Protein AF-A0A957ZGA9-F1 (afdb_monomer)

Mean predicted aligned error: 3.17 Å

Radius of gyration: 16.02 Å; Cα contacts (8 Å, |Δi|>4): 215; chains: 1; bounding box: 37×34×43 Å

Solvent-accessible surface area (backbone atoms only — not comparable to full-atom values): 8269 Å² total; per-residue (Å²): 110,70,55,60,52,52,43,53,53,28,50,52,48,34,71,78,36,81,72,46,23,67,38,28,38,54,33,13,54,41,28,45,48,62,72,79,52,73,62,20,57,60,25,37,51,51,13,46,74,55,39,58,79,89,49,36,34,60,47,23,43,54,45,12,41,44,26,32,66,69,67,40,37,70,64,8,50,53,23,42,53,52,17,40,72,69,42,78,88,55,66,88,48,22,56,35,47,16,53,26,26,46,75,72,66,39,33,69,62,11,38,52,26,37,50,51,28,51,52,53,33,68,74,45,64,93,63,43,34,68,73,68,48,33,69,60,53,53,54,41,39,58,36,27,75,71,74,40,83,74,80,44,75,67,59,43,55,75,72,72

Foldseek 3Di:
DVLVVLLVVLVVVCVVPVLPLVSLLSNLLSVLLVLPDPSSVVSLVSSLVSDDPLCNLVSLLSQLLSCLLVLVLVSSVVSPVVNCVSPVPCLVCLQSQLSSCLSVLNLVSNLVSLVSNLVVQVVDDPPSCVVQCVVVSVVQSVQSVVSHHPCDNVNSSVND

pLDDT: mean 94.86, std 5.53, range [61.84, 98.75]

Nearest PDB structures (foldseek):
  2ho1-assembly1_A  TM=6.619E-01  e=4.313E-02  Pseudomonas aeruginosa PAO1
  6i57-assembly1_A  TM=8.080E-01  e=1.055E-01  Homo sapiens
  2vq2-assembly1_A-2  TM=4.304E-01  e=7.587E-02  Neisseria meningitidis
  1fch-assembly1_A  TM=5.839E-01  e=4.984E-01  Homo sapiens
  5wyj-assembly1_R2  TM=4.886E-01  e=1.617E+00  Saccharomyces cerevisiae S288C

Secondary structure (DSSP, 8-state):
-HHHHHHHHHHHHHHH-TT-HHHHHHHHHHHHHHSS-THHHHHHHHHHHHS-HHHHHHHHHHHHHHHHHTT-HHHHHHHHHHHHHH-S--GGGHHHHHHHHHHHT-HHHHHHHHHHHHHHHHHSSTTHHHHTTHHHHHHHHHHHTTT-----HHHHHTT-

Sequence (160 aa):
SDIQHAVADLGRIIHMQPENYDAYYNRGLAYIRAGNNTLWQADLAQARALAPPQRVGDIDVALCWGYALAQESQEALRHCQQARAADADRSDIEDSLGLIYAQLGDFEQSVDHFNSYLNWLKTQPPGYYNQYHGPRIAEWVVALAQGDNPITAEALDELR

Structure (mmCIF, N/CA/C/O backbone):
data_AF-A0A957ZGA9-F1
#
_entry.id   AF-A0A957ZGA9-F1
#
loop_
_atom_site.group_PDB
_atom_site.id
_atom_site.type_symbol
_atom_site.label_atom_id
_atom_site.label_alt_id
_atom_site.label_comp_id
_atom_site.label_asym_id
_atom_site.label_entity_id
_atom_site.label_seq_id
_atom_site.pdbx_PDB_ins_code
_atom_site.Cartn_x
_atom_site.Cartn_y
_atom_site.Cartn_z
_atom_site.occupancy
_atom_site.B_iso_or_equiv
_atom_site.auth_seq_id
_atom_site.auth_comp_id
_atom_site.auth_asym_id
_atom_site.auth_atom_id
_atom_site.pdbx_PDB_model_num
ATOM 1 N N . SER A 1 1 ? -6.563 9.181 -19.266 1.00 66.56 1 SER A N 1
ATOM 2 C CA . SER A 1 1 ? -5.969 9.774 -18.051 1.00 66.56 1 SER A CA 1
ATOM 3 C C . SER A 1 1 ? -4.453 9.797 -18.192 1.00 66.56 1 SER A C 1
ATOM 5 O O . SER A 1 1 ? -3.933 9.195 -19.129 1.00 66.56 1 SER A O 1
ATOM 7 N N . ASP A 1 2 ? -3.754 10.484 -17.290 1.00 83.38 2 ASP A N 1
ATOM 8 C CA . ASP A 1 2 ? -2.287 10.454 -17.176 1.00 83.38 2 ASP A CA 1
ATOM 9 C C . ASP A 1 2 ? -1.756 9.011 -17.020 1.00 83.38 2 ASP A C 1
ATOM 11 O O . ASP A 1 2 ? -0.858 8.583 -17.735 1.00 83.38 2 ASP A O 1
ATOM 15 N N . ILE A 1 3 ? -2.459 8.186 -16.233 1.00 87.50 3 ILE A N 1
ATOM 16 C CA . ILE A 1 3 ? -2.144 6.763 -16.010 1.00 87.50 3 ILE A CA 1
ATOM 17 C C . ILE A 1 3 ? -1.989 5.969 -17.320 1.00 87.50 3 ILE A C 1
ATOM 19 O O . ILE A 1 3 ? -1.050 5.193 -17.464 1.00 87.50 3 ILE A O 1
ATOM 23 N N . GLN A 1 4 ? -2.876 6.171 -18.301 1.00 88.50 4 GLN A N 1
ATOM 24 C CA . GLN A 1 4 ? -2.801 5.449 -19.581 1.00 88.50 4 GLN A CA 1
ATOM 25 C C . GLN A 1 4 ? -1.589 5.876 -20.422 1.00 88.50 4 GLN A C 1
ATOM 27 O O . GLN A 1 4 ? -0.994 5.045 -21.108 1.00 88.50 4 GLN A O 1
ATOM 32 N N . HIS A 1 5 ? -1.195 7.151 -20.347 1.00 91.62 5 HIS A N 1
ATOM 33 C CA . HIS A 1 5 ? 0.016 7.636 -21.010 1.00 91.62 5 HIS A CA 1
ATOM 34 C C . HIS A 1 5 ? 1.264 7.074 -20.326 1.00 91.62 5 HIS A C 1
ATOM 36 O O . HIS A 1 5 ? 2.121 6.521 -21.010 1.00 91.62 5 HIS A O 1
ATOM 42 N N . ALA A 1 6 ? 1.311 7.100 -18.989 1.00 92.44 6 ALA A N 1
ATOM 43 C CA . ALA A 1 6 ? 2.395 6.500 -18.214 1.00 92.44 6 ALA A CA 1
ATOM 44 C C . ALA A 1 6 ? 2.577 5.011 -18.550 1.00 92.44 6 ALA A C 1
ATOM 46 O O . ALA A 1 6 ? 3.686 4.577 -18.852 1.00 92.44 6 ALA A O 1
ATOM 47 N N . VAL A 1 7 ? 1.489 4.233 -18.586 1.00 94.31 7 VAL A N 1
ATOM 48 C CA . VAL A 1 7 ? 1.530 2.811 -18.968 1.00 94.31 7 VAL A CA 1
ATOM 49 C C . VAL A 1 7 ? 2.102 2.617 -20.377 1.00 94.31 7 VAL A C 1
ATOM 51 O O . VAL A 1 7 ? 2.944 1.737 -20.580 1.00 94.31 7 VAL A O 1
ATOM 54 N N . ALA A 1 8 ? 1.680 3.435 -21.345 1.00 94.12 8 ALA A N 1
ATOM 55 C CA . ALA A 1 8 ? 2.163 3.349 -22.720 1.00 94.12 8 ALA A CA 1
ATOM 56 C C . ALA A 1 8 ? 3.656 3.696 -22.836 1.00 94.12 8 ALA A C 1
ATOM 58 O O . ALA A 1 8 ? 4.407 2.976 -23.499 1.00 94.12 8 ALA A O 1
ATOM 59 N N . ASP A 1 9 ? 4.101 4.762 -22.173 1.00 96.50 9 ASP A N 1
ATOM 60 C CA . ASP A 1 9 ? 5.497 5.204 -22.191 1.00 96.50 9 ASP A CA 1
ATOM 61 C C . ASP A 1 9 ? 6.415 4.182 -21.512 1.00 96.50 9 ASP A C 1
ATOM 63 O 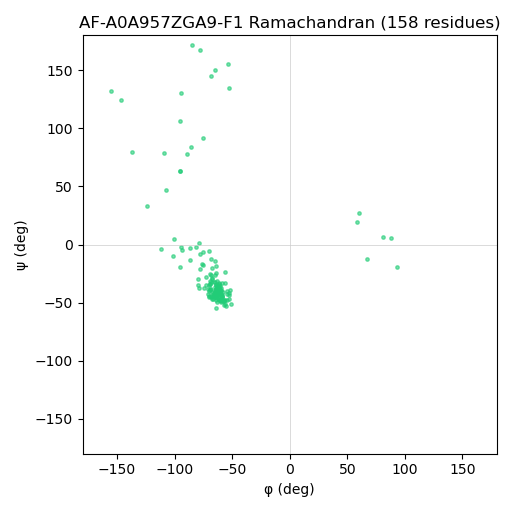O . ASP A 1 9 ? 7.440 3.795 -22.079 1.00 96.50 9 ASP A O 1
ATOM 67 N N . LEU A 1 10 ? 6.004 3.649 -20.358 1.00 97.19 10 LEU A N 1
ATOM 68 C CA . LEU A 1 10 ? 6.722 2.578 -19.663 1.00 97.19 10 LEU A CA 1
ATOM 69 C C . LEU A 1 10 ? 6.773 1.296 -20.503 1.00 97.19 10 LEU A C 1
ATOM 71 O O . LEU A 1 10 ? 7.797 0.618 -20.535 1.00 97.19 10 LEU A O 1
ATOM 75 N N . GLY A 1 11 ? 5.713 0.997 -21.261 1.00 96.94 11 GLY A N 1
ATOM 76 C CA . GLY A 1 11 ? 5.713 -0.092 -22.237 1.00 96.94 11 GLY A CA 1
ATOM 77 C C . GLY A 1 11 ? 6.764 0.071 -23.337 1.00 96.94 11 GLY A C 1
ATOM 78 O O . GLY A 1 11 ? 7.418 -0.907 -23.699 1.00 96.94 11 GLY A O 1
ATOM 79 N N . ARG A 1 12 ? 6.990 1.295 -23.831 1.00 97.88 12 ARG A N 1
ATOM 80 C CA . ARG A 1 12 ? 8.075 1.565 -24.792 1.00 97.88 12 ARG A CA 1
ATOM 81 C C . ARG A 1 12 ? 9.450 1.395 -24.154 1.00 97.88 12 ARG A C 1
ATOM 83 O O . ARG A 1 12 ? 10.333 0.831 -24.793 1.00 97.88 12 ARG A O 1
ATOM 90 N N . ILE A 1 13 ? 9.632 1.844 -22.909 1.00 97.81 13 ILE A N 1
ATOM 91 C CA . ILE A 1 13 ? 10.896 1.653 -22.181 1.00 97.81 13 ILE A CA 1
ATOM 92 C C . ILE A 1 13 ? 11.187 0.162 -22.025 1.00 97.81 13 ILE A C 1
ATOM 94 O O . ILE A 1 13 ? 12.279 -0.264 -22.377 1.00 97.81 13 ILE A O 1
ATOM 98 N N . ILE A 1 14 ? 10.205 -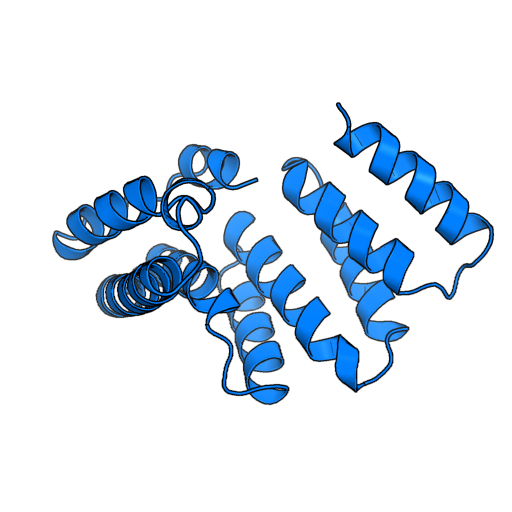0.633 -21.598 1.00 98.25 14 ILE A N 1
ATOM 99 C CA . ILE A 1 14 ? 10.338 -2.090 -21.461 1.00 98.25 14 ILE A CA 1
ATOM 100 C C . ILE A 1 14 ? 10.683 -2.751 -22.800 1.00 98.25 14 ILE A C 1
ATOM 102 O O . ILE A 1 14 ? 11.532 -3.635 -22.848 1.00 98.25 14 ILE A O 1
ATOM 106 N N . HIS A 1 15 ? 10.077 -2.304 -23.903 1.00 98.00 15 HIS A N 1
ATOM 107 C CA . HIS A 1 15 ? 10.410 -2.821 -25.231 1.00 98.00 15 HIS A CA 1
ATOM 108 C C . HIS A 1 15 ? 11.871 -2.544 -25.624 1.00 98.00 15 HIS A C 1
ATOM 110 O O . HIS A 1 15 ? 12.524 -3.406 -26.206 1.00 98.00 15 HIS A O 1
ATOM 116 N N . MET A 1 16 ? 12.391 -1.356 -25.302 1.00 98.38 16 MET A N 1
ATOM 117 C CA . MET A 1 16 ? 13.778 -0.974 -25.600 1.00 98.38 16 MET A CA 1
ATOM 118 C C . MET A 1 16 ? 14.791 -1.543 -24.597 1.00 98.38 16 MET A C 1
ATOM 120 O O . MET A 1 16 ? 15.946 -1.763 -24.950 1.00 98.38 16 MET A O 1
ATOM 124 N N . GLN A 1 17 ? 14.378 -1.743 -23.346 1.00 98.00 17 GLN A N 1
ATOM 125 C CA . GLN A 1 17 ? 15.209 -2.166 -22.222 1.00 98.00 17 GLN A CA 1
ATOM 126 C C . GLN A 1 17 ? 14.464 -3.234 -21.402 1.00 98.00 17 GLN A C 1
ATOM 128 O O . GLN A 1 17 ? 13.910 -2.930 -20.342 1.00 98.00 17 GLN A O 1
ATOM 133 N N . PRO A 1 18 ? 14.456 -4.498 -21.858 1.00 97.81 18 PRO A N 1
ATOM 134 C CA . PRO A 1 18 ? 13.674 -5.562 -21.223 1.00 97.81 18 PRO A CA 1
ATOM 135 C C . PRO A 1 18 ? 14.108 -5.923 -19.798 1.00 97.81 18 PRO A C 1
ATOM 137 O O . PRO A 1 18 ? 13.365 -6.608 -19.101 1.00 97.81 18 PRO A O 1
ATOM 140 N N . GLU A 1 19 ? 15.289 -5.473 -19.371 1.00 97.75 19 GLU A N 1
ATOM 141 C CA . GLU A 1 19 ? 15.848 -5.681 -18.028 1.00 97.75 19 GLU A CA 1
ATOM 142 C C . GLU A 1 19 ? 15.686 -4.450 -17.116 1.00 97.75 19 GLU A C 1
ATOM 144 O O . GLU A 1 19 ? 16.168 -4.436 -15.985 1.00 97.75 19 GLU A O 1
ATOM 149 N N . ASN A 1 20 ? 15.002 -3.398 -17.579 1.00 98.00 20 ASN A N 1
ATOM 150 C CA . ASN A 1 20 ? 14.777 -2.198 -16.781 1.00 98.00 20 ASN A CA 1
ATOM 151 C C . ASN A 1 20 ? 13.695 -2.451 -15.718 1.00 98.00 20 ASN A C 1
ATOM 153 O O . ASN A 1 20 ? 12.501 -2.267 -15.968 1.00 98.00 20 ASN A O 1
ATOM 157 N N . TYR A 1 21 ? 14.119 -2.873 -14.525 1.00 98.06 21 TYR A N 1
ATOM 158 C CA . TYR A 1 21 ? 13.208 -3.179 -13.421 1.00 98.06 21 TYR A CA 1
ATOM 159 C C . TYR A 1 21 ? 12.392 -1.956 -12.966 1.00 98.06 21 TYR A C 1
ATOM 161 O O . TYR A 1 21 ? 11.226 -2.122 -12.614 1.00 98.06 21 TYR A O 1
ATOM 169 N N . ASP A 1 22 ? 12.953 -0.738 -13.013 1.00 98.06 22 ASP A N 1
ATOM 170 C CA . ASP A 1 22 ? 12.238 0.489 -12.631 1.00 98.06 22 ASP A CA 1
ATOM 171 C C . ASP A 1 22 ? 11.042 0.737 -13.569 1.00 98.06 22 ASP A C 1
ATOM 173 O O . ASP A 1 22 ? 9.986 1.194 -13.130 1.00 98.06 22 ASP A O 1
ATOM 177 N N . ALA A 1 23 ? 11.168 0.405 -14.859 1.00 98.06 23 ALA A N 1
ATOM 178 C CA . ALA A 1 23 ? 10.077 0.546 -15.817 1.00 98.06 23 ALA A CA 1
ATOM 179 C C . ALA A 1 23 ? 8.919 -0.420 -15.519 1.00 98.06 23 ALA A C 1
ATOM 181 O O . ALA A 1 23 ? 7.758 -0.006 -15.547 1.00 98.06 23 ALA A O 1
ATOM 182 N N . TYR A 1 24 ? 9.221 -1.676 -15.175 1.00 98.44 24 TYR A N 1
ATOM 183 C CA . TYR A 1 24 ? 8.202 -2.624 -14.712 1.00 98.44 24 TYR A CA 1
ATOM 184 C C . TYR A 1 24 ? 7.591 -2.187 -13.380 1.00 98.44 24 TYR A C 1
ATOM 186 O O . TYR A 1 24 ? 6.371 -2.172 -13.251 1.00 98.44 24 TYR A O 1
ATOM 194 N N . TYR A 1 25 ? 8.412 -1.761 -12.417 1.00 98.38 25 TYR A N 1
ATOM 195 C CA . TYR A 1 25 ? 7.952 -1.299 -11.108 1.00 98.38 25 TYR A CA 1
ATOM 196 C C . TYR A 1 25 ? 6.952 -0.144 -11.236 1.00 98.38 25 TYR A C 1
ATOM 198 O O . TYR A 1 25 ? 5.823 -0.221 -10.748 1.00 98.38 25 TYR A O 1
ATOM 206 N N . ASN A 1 26 ? 7.328 0.897 -11.981 1.00 97.69 26 ASN A N 1
ATOM 207 C CA . ASN A 1 26 ? 6.483 2.068 -12.185 1.00 97.69 26 ASN A CA 1
ATOM 208 C C . ASN A 1 26 ? 5.209 1.738 -12.973 1.00 97.69 26 ASN A C 1
ATOM 210 O O . ASN A 1 26 ? 4.165 2.344 -12.728 1.00 97.69 26 ASN A O 1
ATOM 214 N N . ARG A 1 27 ? 5.261 0.771 -13.902 1.00 97.12 27 ARG A N 1
ATOM 215 C CA . ARG A 1 27 ? 4.076 0.374 -14.678 1.00 97.12 27 ARG A CA 1
ATOM 216 C C . ARG A 1 27 ? 3.124 -0.454 -13.828 1.00 97.12 27 ARG A C 1
ATOM 218 O O . ARG A 1 27 ? 1.920 -0.223 -13.885 1.00 97.12 27 ARG A O 1
ATOM 225 N N . GLY A 1 28 ? 3.666 -1.314 -12.968 1.00 97.06 28 GLY A N 1
ATOM 226 C CA . GLY A 1 28 ? 2.917 -2.017 -11.935 1.00 97.06 28 GLY A CA 1
ATOM 227 C C . GLY A 1 28 ? 2.181 -1.054 -11.003 1.00 97.06 28 GLY A C 1
ATOM 228 O O . GLY A 1 28 ? 0.971 -1.179 -10.832 1.00 97.06 28 GLY A O 1
ATOM 229 N N . LEU A 1 29 ? 2.862 -0.026 -10.489 1.00 96.06 29 LEU A N 1
ATOM 230 C CA . LEU A 1 29 ? 2.223 1.023 -9.684 1.00 96.06 29 LEU A CA 1
ATOM 231 C C . LEU A 1 29 ? 1.122 1.765 -10.452 1.00 96.06 29 LEU A C 1
ATOM 233 O O . LEU A 1 29 ? 0.039 1.992 -9.914 1.00 96.06 29 LEU A O 1
ATOM 237 N N . ALA A 1 30 ? 1.364 2.120 -11.716 1.00 95.31 30 ALA A N 1
ATOM 238 C CA . ALA A 1 30 ? 0.352 2.762 -12.552 1.00 95.31 30 ALA A CA 1
ATOM 239 C C . ALA A 1 30 ? -0.877 1.859 -12.766 1.00 95.31 30 ALA A C 1
ATOM 241 O O . ALA A 1 30 ? -2.005 2.349 -12.759 1.00 95.31 30 ALA A O 1
ATOM 242 N N . TYR A 1 31 ? -0.679 0.546 -12.906 1.00 95.69 31 TYR A N 1
ATOM 243 C CA . TYR A 1 31 ? -1.771 -0.421 -12.995 1.00 95.69 31 TYR A CA 1
ATOM 244 C C . TYR A 1 31 ? -2.545 -0.579 -11.682 1.00 95.69 31 TYR A C 1
ATOM 246 O O . TYR A 1 31 ? -3.769 -0.674 -11.746 1.00 95.69 31 TYR A O 1
ATOM 254 N N . ILE A 1 32 ? -1.887 -0.548 -10.516 1.00 95.06 32 ILE A N 1
ATOM 255 C CA . ILE A 1 32 ? -2.580 -0.540 -9.213 1.00 95.06 32 ILE A CA 1
ATOM 256 C C . ILE A 1 32 ? -3.520 0.669 -9.131 1.00 95.06 32 ILE A C 1
ATOM 258 O O . ILE A 1 32 ? -4.710 0.507 -8.861 1.00 95.06 32 ILE A O 1
ATOM 262 N N . ARG A 1 33 ? -3.016 1.862 -9.471 1.00 92.25 33 ARG A N 1
ATOM 263 C CA . ARG A 1 33 ? -3.807 3.107 -9.498 1.00 92.25 33 ARG A CA 1
ATOM 264 C C . ARG A 1 33 ? -4.938 3.097 -10.528 1.00 92.25 33 ARG A C 1
ATOM 266 O O . ARG A 1 33 ? -5.917 3.821 -10.411 1.00 92.25 33 ARG A O 1
ATOM 273 N N . ALA A 1 34 ? -4.817 2.282 -11.574 1.00 90.50 34 ALA A N 1
ATOM 274 C CA . ALA A 1 34 ? -5.868 2.134 -12.577 1.00 90.50 34 ALA A CA 1
ATOM 275 C C . ALA A 1 34 ? -7.055 1.276 -12.093 1.00 90.50 34 ALA A C 1
ATOM 277 O O . ALA A 1 34 ? -8.092 1.274 -12.757 1.00 90.50 34 ALA A O 1
ATOM 278 N N . GLY A 1 35 ? -6.893 0.499 -11.012 1.00 80.75 35 GLY A N 1
ATOM 279 C CA . GLY A 1 35 ? -7.946 -0.261 -10.322 1.00 80.75 35 GLY A CA 1
ATOM 280 C C . GLY A 1 35 ? -8.590 -1.437 -11.057 1.00 80.75 35 GLY A C 1
ATOM 281 O O . GLY A 1 35 ? -9.261 -2.250 -10.430 1.00 80.75 35 GLY A O 1
ATOM 282 N N . ASN A 1 36 ? -8.362 -1.574 -12.363 1.00 61.84 36 ASN A N 1
ATOM 283 C CA . ASN A 1 36 ? -9.082 -2.515 -13.227 1.00 61.84 36 ASN A CA 1
ATOM 284 C C . ASN A 1 36 ? -8.168 -3.484 -13.979 1.00 61.84 36 ASN A C 1
ATOM 286 O O . ASN A 1 36 ? -8.446 -3.846 -15.124 1.00 61.84 36 ASN A O 1
ATOM 290 N N . ASN A 1 37 ? -7.040 -3.882 -13.387 1.00 69.25 37 ASN A N 1
ATOM 291 C CA . ASN A 1 37 ? -6.155 -4.807 -14.075 1.00 69.25 37 ASN A CA 1
ATOM 292 C C . ASN A 1 37 ? -5.268 -5.632 -13.143 1.00 69.25 37 ASN A C 1
ATOM 294 O O . ASN A 1 37 ? -4.584 -5.064 -12.307 1.00 69.25 37 ASN A O 1
ATOM 298 N N . THR A 1 38 ? -5.198 -6.947 -13.349 1.00 80.62 38 THR A N 1
ATOM 299 C CA . THR A 1 38 ? -4.230 -7.836 -12.683 1.00 80.62 38 THR A CA 1
ATOM 300 C C . THR A 1 38 ? -2.814 -7.711 -13.258 1.00 80.62 38 THR A C 1
ATOM 302 O O . THR A 1 38 ? -1.868 -8.263 -12.700 1.00 80.62 38 THR A O 1
ATOM 305 N N . LEU A 1 39 ? -2.622 -6.943 -14.342 1.00 90.31 39 LEU A N 1
ATOM 306 C CA . LEU A 1 39 ? -1.309 -6.726 -14.967 1.00 90.31 39 LEU A CA 1
ATOM 307 C C . LEU A 1 39 ? -0.244 -6.164 -14.010 1.00 90.31 39 LEU A C 1
ATOM 309 O O . LEU A 1 39 ? 0.942 -6.392 -14.254 1.00 90.31 39 LEU A O 1
ATOM 313 N N . TRP A 1 40 ? -0.623 -5.486 -12.918 1.00 95.94 40 TRP A N 1
ATOM 314 C CA . TRP A 1 40 ? 0.360 -5.030 -11.932 1.00 95.94 40 TRP A CA 1
ATOM 315 C C . TRP A 1 40 ? 1.129 -6.184 -11.285 1.00 95.94 40 TRP A C 1
ATOM 317 O O . TRP A 1 40 ? 2.311 -6.020 -11.001 1.00 95.94 40 TRP A O 1
ATOM 327 N N . GLN A 1 41 ? 0.505 -7.352 -11.093 1.00 96.00 41 GLN A N 1
ATOM 328 C CA . GLN A 1 41 ? 1.143 -8.511 -10.459 1.00 96.00 41 GLN A CA 1
ATOM 329 C C . GLN A 1 41 ? 2.313 -9.007 -11.306 1.00 96.00 41 GLN A C 1
ATOM 331 O O . GLN A 1 41 ? 3.416 -9.199 -10.799 1.00 96.00 41 GLN A O 1
ATOM 336 N N . ALA A 1 42 ? 2.083 -9.168 -12.613 1.00 95.12 42 ALA A N 1
ATOM 337 C CA . ALA A 1 42 ? 3.104 -9.616 -13.552 1.00 95.12 42 ALA A CA 1
ATOM 338 C C . ALA A 1 42 ? 4.261 -8.611 -13.647 1.00 95.12 42 ALA A C 1
ATOM 340 O O . ALA A 1 42 ? 5.427 -9.004 -13.610 1.00 95.12 42 ALA A O 1
ATOM 341 N N . ASP A 1 43 ? 3.944 -7.317 -13.712 1.00 97.75 43 ASP A N 1
ATOM 342 C CA . ASP A 1 43 ? 4.954 -6.265 -13.773 1.00 97.75 43 ASP A CA 1
ATOM 343 C C . ASP A 1 43 ? 5.775 -6.175 -12.483 1.00 97.75 43 ASP A C 1
ATOM 345 O O . ASP A 1 43 ? 7.001 -6.156 -12.541 1.00 97.75 43 ASP A O 1
ATOM 349 N N . LEU A 1 44 ? 5.140 -6.184 -11.310 1.00 97.94 44 LEU A N 1
ATOM 350 C CA . LEU A 1 44 ? 5.865 -6.145 -10.040 1.00 97.94 44 LEU A CA 1
ATOM 351 C C . LEU A 1 44 ? 6.659 -7.436 -9.788 1.00 97.94 44 LEU A C 1
ATOM 353 O O . LEU A 1 44 ? 7.759 -7.368 -9.241 1.00 97.94 44 LEU A O 1
ATOM 357 N N . ALA A 1 45 ? 6.181 -8.597 -10.247 1.00 96.81 45 ALA A N 1
ATOM 358 C CA . ALA A 1 45 ? 6.950 -9.841 -10.204 1.00 96.81 45 ALA A CA 1
ATOM 359 C C . ALA A 1 45 ? 8.211 -9.763 -11.082 1.00 96.81 45 ALA A C 1
ATOM 361 O O . ALA A 1 45 ? 9.300 -10.129 -10.632 1.00 96.81 45 ALA A O 1
ATOM 362 N N . GLN A 1 46 ? 8.086 -9.236 -12.303 1.00 98.06 46 GLN A N 1
ATOM 363 C CA . GLN A 1 46 ? 9.221 -9.035 -13.202 1.00 98.06 46 GLN A CA 1
ATOM 364 C C . GLN A 1 46 ? 10.199 -7.990 -12.653 1.00 98.06 46 GLN A C 1
ATOM 366 O O . GLN A 1 46 ? 11.411 -8.207 -12.683 1.00 98.06 46 GLN A O 1
ATOM 371 N N . ALA A 1 47 ? 9.688 -6.888 -12.095 1.00 98.31 47 ALA A N 1
ATOM 372 C CA . ALA A 1 47 ? 10.502 -5.882 -11.427 1.00 98.31 47 ALA A CA 1
ATOM 373 C C . ALA A 1 47 ? 11.312 -6.513 -10.291 1.00 98.31 47 ALA A C 1
ATOM 375 O O . ALA A 1 47 ? 12.522 -6.335 -10.225 1.00 98.31 47 ALA A O 1
ATOM 376 N N . ARG A 1 48 ? 10.668 -7.313 -9.435 1.00 97.62 48 ARG A N 1
ATOM 377 C CA . ARG A 1 48 ? 11.320 -7.977 -8.301 1.00 97.62 48 ARG A CA 1
ATOM 378 C C . ARG A 1 48 ? 12.411 -8.955 -8.732 1.00 97.62 48 ARG A C 1
ATOM 380 O O . ARG A 1 48 ? 13.427 -9.051 -8.056 1.00 97.62 48 ARG A O 1
ATOM 387 N N . ALA A 1 49 ? 12.212 -9.662 -9.845 1.00 97.75 49 ALA A N 1
ATOM 388 C CA . ALA A 1 49 ? 13.195 -10.599 -10.389 1.00 97.75 49 ALA A CA 1
ATOM 389 C C . ALA A 1 49 ? 14.445 -9.905 -10.962 1.00 97.75 49 ALA A C 1
ATOM 391 O O . ALA A 1 49 ? 15.531 -10.479 -10.928 1.00 97.75 49 ALA A O 1
ATOM 392 N N . LEU A 1 50 ? 14.288 -8.689 -11.492 1.00 98.12 50 LEU A N 1
ATOM 393 C CA . LEU A 1 50 ? 15.362 -7.908 -12.115 1.00 98.12 50 LEU A CA 1
ATOM 394 C C . LEU A 1 50 ? 16.022 -6.903 -11.156 1.00 98.12 50 LEU A C 1
ATOM 396 O O . LEU A 1 50 ? 17.113 -6.405 -11.435 1.00 98.12 50 LEU A O 1
ATOM 400 N N . ALA A 1 51 ? 15.351 -6.561 -10.057 1.00 97.50 51 ALA A N 1
ATOM 401 C CA . ALA A 1 51 ? 15.789 -5.518 -9.147 1.00 97.50 51 ALA A CA 1
ATOM 402 C C . ALA A 1 51 ? 17.067 -5.898 -8.387 1.00 97.50 51 ALA A C 1
ATOM 404 O O . ALA A 1 51 ? 17.247 -7.051 -7.983 1.00 97.50 51 ALA A O 1
ATOM 405 N N . PRO A 1 52 ? 17.943 -4.919 -8.108 1.00 97.00 52 PRO A N 1
ATOM 406 C CA . PRO A 1 52 ? 19.048 -5.145 -7.193 1.00 97.00 52 PRO A CA 1
ATOM 407 C C . PRO A 1 52 ? 18.508 -5.429 -5.775 1.00 97.00 52 PRO A C 1
ATOM 409 O O . PRO A 1 52 ? 17.457 -4.892 -5.407 1.00 97.00 52 PRO A O 1
ATOM 412 N N . PRO A 1 53 ? 19.215 -6.223 -4.944 1.00 94.06 53 PRO A N 1
ATOM 413 C CA . PRO A 1 53 ? 18.697 -6.705 -3.658 1.00 94.06 53 PRO A CA 1
ATOM 414 C C . PRO A 1 53 ? 18.137 -5.613 -2.739 1.00 94.06 53 PRO A C 1
ATOM 416 O O . PRO A 1 53 ? 17.090 -5.797 -2.128 1.00 94.06 53 PRO A O 1
ATOM 419 N N . GLN A 1 54 ? 18.781 -4.445 -2.694 1.00 93.75 54 GLN A N 1
ATOM 420 C CA . GLN A 1 54 ? 18.356 -3.315 -1.866 1.00 93.75 54 GLN A CA 1
ATOM 421 C C . GLN A 1 54 ? 17.044 -2.648 -2.315 1.00 93.75 54 GLN A C 1
ATOM 423 O O . GLN A 1 54 ? 16.505 -1.836 -1.578 1.00 93.75 54 GLN A O 1
ATOM 428 N N . ARG A 1 55 ? 16.536 -2.952 -3.517 1.00 95.19 55 ARG A N 1
ATOM 429 C CA . ARG A 1 55 ? 15.264 -2.419 -4.039 1.00 95.19 55 ARG A CA 1
ATOM 430 C C . ARG A 1 55 ? 14.113 -3.420 -3.932 1.00 95.19 55 ARG A C 1
ATOM 432 O O . ARG A 1 55 ? 12.964 -3.039 -4.125 1.00 95.19 55 ARG A O 1
ATOM 439 N N . VAL A 1 56 ? 14.390 -4.684 -3.598 1.00 95.50 56 VAL A N 1
ATOM 440 C CA . VAL A 1 56 ? 13.359 -5.731 -3.466 1.00 95.50 56 VAL A CA 1
ATOM 441 C C . VAL A 1 56 ? 12.323 -5.360 -2.401 1.00 95.50 56 VAL A C 1
ATOM 443 O O . VAL A 1 56 ? 11.131 -5.535 -2.633 1.00 95.50 56 VAL A O 1
ATOM 446 N N . GLY A 1 57 ? 12.760 -4.766 -1.285 1.00 95.69 57 GLY A N 1
ATOM 447 C CA . GLY A 1 57 ? 11.867 -4.316 -0.215 1.00 95.69 57 GLY A CA 1
ATOM 448 C C . GLY A 1 57 ? 10.879 -3.222 -0.639 1.00 95.69 57 GLY A C 1
ATOM 449 O O . GLY A 1 57 ? 9.765 -3.193 -0.126 1.00 95.69 57 GLY A O 1
ATOM 450 N N . ASP A 1 58 ? 11.236 -2.349 -1.586 1.00 95.44 58 ASP A N 1
ATOM 451 C CA . ASP A 1 58 ? 10.312 -1.335 -2.128 1.00 95.44 58 ASP A CA 1
ATOM 452 C C . ASP A 1 58 ? 9.224 -1.989 -2.984 1.00 95.44 58 ASP A C 1
ATOM 454 O O . ASP A 1 58 ? 8.049 -1.627 -2.932 1.00 95.44 58 ASP A O 1
ATOM 458 N N . ILE A 1 59 ? 9.621 -2.993 -3.764 1.00 97.62 59 ILE A N 1
ATOM 459 C CA . ILE A 1 59 ? 8.715 -3.725 -4.647 1.00 97.62 59 ILE A CA 1
ATOM 460 C C . ILE A 1 59 ? 7.744 -4.570 -3.822 1.00 97.62 59 ILE A C 1
ATOM 462 O O . ILE A 1 59 ? 6.559 -4.628 -4.144 1.00 97.62 59 ILE A O 1
ATOM 466 N N . ASP A 1 60 ? 8.216 -5.170 -2.728 1.00 97.75 60 ASP A N 1
ATOM 467 C CA . ASP A 1 60 ? 7.361 -5.902 -1.795 1.00 97.75 60 ASP A CA 1
ATOM 468 C C . ASP A 1 60 ? 6.350 -4.981 -1.079 1.00 97.75 60 ASP A C 1
ATOM 470 O O . ASP A 1 60 ? 5.244 -5.423 -0.778 1.00 97.75 60 ASP A O 1
ATOM 474 N N . VAL A 1 61 ? 6.633 -3.684 -0.914 1.00 97.44 61 VAL A N 1
ATOM 475 C CA . VAL A 1 61 ? 5.624 -2.710 -0.449 1.00 97.44 61 VAL A CA 1
ATOM 476 C C . VAL A 1 61 ? 4.566 -2.411 -1.494 1.00 97.44 61 VAL A C 1
ATOM 478 O O . VAL A 1 61 ? 3.379 -2.422 -1.177 1.00 97.44 61 VAL A O 1
ATOM 481 N N . ALA A 1 62 ? 4.958 -2.237 -2.754 1.00 96.88 62 ALA A N 1
ATOM 482 C CA . ALA A 1 62 ? 3.984 -2.082 -3.829 1.00 96.88 62 ALA A CA 1
ATOM 483 C C . ALA A 1 62 ? 3.083 -3.323 -3.980 1.00 96.88 62 ALA A C 1
ATOM 485 O O . ALA A 1 62 ? 1.885 -3.187 -4.223 1.00 96.88 62 ALA A O 1
ATOM 486 N N . LEU A 1 63 ? 3.640 -4.527 -3.803 1.00 97.31 63 LEU A N 1
ATOM 487 C CA . LEU A 1 63 ? 2.881 -5.781 -3.813 1.00 97.31 63 LEU A CA 1
ATOM 488 C C . LEU A 1 63 ? 1.948 -5.886 -2.595 1.00 97.31 63 LEU A C 1
ATOM 490 O O . LEU A 1 63 ? 0.776 -6.209 -2.770 1.00 97.31 63 LEU A O 1
ATOM 494 N N . CYS A 1 64 ? 2.436 -5.567 -1.391 1.00 97.75 64 CYS A N 1
ATOM 495 C CA . CYS A 1 64 ? 1.641 -5.482 -0.157 1.00 97.75 64 CYS A CA 1
ATOM 496 C C . CYS A 1 64 ? 0.404 -4.589 -0.362 1.00 97.75 64 CYS A C 1
ATOM 498 O O . CYS A 1 64 ? -0.724 -5.041 -0.161 1.00 97.75 64 CYS A O 1
ATOM 500 N N . TRP A 1 65 ? 0.602 -3.375 -0.880 1.00 97.31 65 TRP A N 1
ATOM 501 C CA . TRP A 1 65 ? -0.477 -2.440 -1.195 1.00 97.31 65 TRP A CA 1
ATOM 502 C C . TRP A 1 65 ? -1.430 -2.959 -2.281 1.00 97.31 65 TRP A C 1
ATOM 504 O O . TRP A 1 65 ? -2.648 -2.970 -2.100 1.00 97.31 65 TRP A 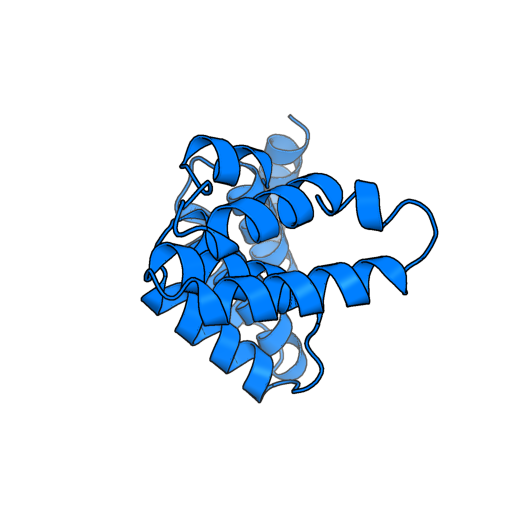O 1
ATOM 514 N N . GLY A 1 66 ? -0.888 -3.431 -3.408 1.00 96.25 66 GLY A N 1
ATOM 515 C CA . GLY A 1 66 ? -1.683 -3.914 -4.539 1.00 96.25 66 GLY A CA 1
ATOM 516 C C . GLY A 1 66 ? -2.605 -5.075 -4.162 1.00 96.25 66 GLY A C 1
ATOM 517 O O . GLY A 1 66 ? -3.791 -5.051 -4.495 1.00 96.25 66 GLY A O 1
ATOM 518 N N . TYR A 1 67 ? -2.094 -6.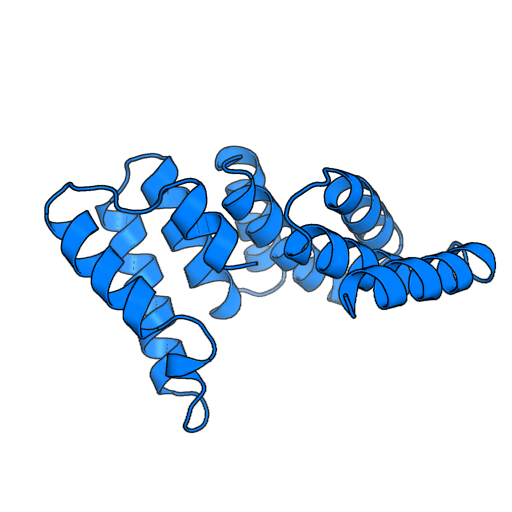058 -3.415 1.00 96.81 67 TYR A N 1
ATOM 519 C CA . TYR A 1 67 ? -2.903 -7.182 -2.936 1.00 96.81 67 TYR A CA 1
ATOM 520 C C . TYR A 1 67 ? -3.904 -6.759 -1.852 1.00 96.81 67 TYR A C 1
ATOM 522 O O . TYR A 1 67 ? -5.024 -7.271 -1.848 1.00 96.81 67 TYR A O 1
ATOM 530 N N . ALA A 1 68 ? -3.564 -5.802 -0.976 1.00 96.88 68 ALA A N 1
ATOM 531 C CA . ALA A 1 68 ? -4.513 -5.264 0.003 1.00 96.88 68 ALA A CA 1
ATOM 532 C C . ALA A 1 68 ? -5.713 -4.595 -0.694 1.00 96.88 68 ALA A C 1
ATOM 534 O O . ALA A 1 68 ? -6.863 -4.866 -0.349 1.00 96.88 68 ALA A O 1
ATOM 535 N N . LEU A 1 69 ? -5.471 -3.797 -1.739 1.00 95.56 69 LEU A N 1
ATOM 536 C CA . LEU A 1 69 ? -6.530 -3.190 -2.557 1.00 95.56 69 LEU A CA 1
ATOM 537 C C . LEU A 1 69 ? -7.325 -4.204 -3.393 1.00 95.56 69 LEU A C 1
ATOM 539 O O . LEU A 1 69 ? -8.477 -3.940 -3.744 1.00 95.56 69 LEU A O 1
ATOM 543 N N . ALA A 1 70 ? -6.716 -5.338 -3.741 1.00 94.31 70 ALA A N 1
ATOM 544 C CA . ALA A 1 70 ? -7.376 -6.454 -4.416 1.00 94.31 70 ALA A CA 1
ATOM 545 C C . ALA A 1 70 ? -8.160 -7.366 -3.451 1.00 94.31 70 ALA A C 1
ATOM 547 O O . ALA A 1 70 ? -8.811 -8.303 -3.904 1.00 94.31 70 ALA A O 1
ATOM 548 N N . GLN A 1 71 ? -8.124 -7.082 -2.141 1.00 94.38 71 GLN A N 1
ATOM 549 C CA . GLN A 1 71 ? -8.713 -7.903 -1.073 1.00 94.38 71 GLN A CA 1
ATOM 550 C C . GLN A 1 71 ? -8.140 -9.330 -1.000 1.00 94.38 71 GLN A C 1
ATOM 552 O O . GLN A 1 71 ? -8.784 -10.262 -0.523 1.00 94.38 71 GLN A O 1
ATOM 557 N N . GLU A 1 72 ? -6.897 -9.512 -1.441 1.00 95.94 72 GLU A N 1
ATOM 558 C CA . GLU A 1 72 ? -6.157 -10.772 -1.355 1.00 95.94 72 GLU A CA 1
ATOM 559 C C . GLU A 1 72 ? -5.267 -10.763 -0.099 1.00 95.94 72 GLU A C 1
ATOM 561 O O . GLU A 1 72 ? -4.035 -10.783 -0.163 1.00 95.94 72 GLU A O 1
ATOM 566 N N . SER A 1 73 ? -5.900 -10.691 1.075 1.00 96.50 73 SER A N 1
ATOM 567 C CA . SER A 1 73 ? -5.250 -10.314 2.342 1.00 96.50 73 SER A CA 1
ATOM 568 C C . SER A 1 73 ? -4.084 -11.225 2.753 1.00 96.50 73 SER A C 1
ATOM 570 O O . SER A 1 73 ? -3.113 -10.751 3.340 1.00 96.50 73 SER A O 1
ATOM 572 N N . GLN A 1 74 ? -4.138 -12.525 2.434 1.00 96.56 74 GLN A N 1
ATOM 573 C CA . GLN A 1 74 ? -3.058 -13.469 2.763 1.00 96.56 74 GLN A CA 1
ATOM 574 C C . GLN A 1 74 ? -1.791 -13.215 1.933 1.00 96.56 74 GLN A C 1
ATOM 576 O O . GLN A 1 74 ? -0.691 -13.179 2.489 1.00 96.56 74 GLN A O 1
ATOM 581 N N . GLU A 1 75 ? -1.932 -12.992 0.623 1.00 97.19 75 GLU A N 1
ATOM 582 C CA . GLU A 1 75 ? -0.793 -12.654 -0.241 1.00 97.19 75 GLU A CA 1
ATOM 583 C C . GLU A 1 75 ? -0.254 -11.259 0.071 1.00 97.19 75 GLU A C 1
ATOM 585 O O . GLU A 1 75 ? 0.964 -11.071 0.138 1.00 97.19 75 GLU A O 1
ATOM 590 N N . ALA A 1 76 ? -1.146 -10.303 0.355 1.00 97.75 76 ALA A N 1
ATOM 591 C CA . ALA A 1 76 ? -0.768 -8.972 0.812 1.00 97.75 76 ALA A CA 1
ATOM 592 C C . ALA A 1 76 ? 0.123 -9.053 2.058 1.00 97.75 76 ALA A C 1
ATOM 594 O O . ALA A 1 76 ? 1.253 -8.563 2.043 1.00 97.75 76 ALA A O 1
ATOM 595 N N . LEU A 1 77 ? -0.331 -9.765 3.096 1.00 97.75 77 LEU A N 1
ATOM 596 C CA . LEU A 1 77 ? 0.399 -9.914 4.354 1.00 97.75 77 LEU A CA 1
ATOM 597 C C . LEU A 1 77 ? 1.786 -10.530 4.147 1.00 97.75 77 LEU A C 1
ATOM 599 O O . LEU A 1 77 ? 2.761 -10.063 4.739 1.00 97.75 77 LEU A O 1
ATOM 603 N N . ARG A 1 78 ? 1.900 -11.536 3.271 1.00 97.81 78 ARG A N 1
ATOM 604 C CA . ARG A 1 78 ? 3.188 -12.156 2.930 1.00 97.81 78 ARG A CA 1
ATOM 605 C C . ARG A 1 78 ? 4.166 -11.133 2.348 1.00 97.81 78 ARG A C 1
ATOM 607 O O . ARG A 1 78 ? 5.345 -11.147 2.703 1.00 97.81 78 ARG A O 1
ATOM 614 N N . HIS A 1 79 ? 3.702 -10.249 1.471 1.00 97.75 79 HIS A N 1
ATOM 615 C CA . HIS A 1 79 ? 4.542 -9.198 0.900 1.00 97.75 79 HIS A CA 1
ATOM 616 C C . HIS A 1 79 ? 4.892 -8.106 1.916 1.00 97.75 79 HIS A C 1
ATOM 618 O O . HIS A 1 79 ? 6.050 -7.698 1.980 1.00 97.75 79 HIS A O 1
ATOM 624 N N . CYS A 1 80 ? 3.967 -7.713 2.796 1.00 97.25 80 CYS A N 1
ATOM 625 C CA . CYS A 1 80 ? 4.280 -6.771 3.875 1.00 97.25 80 CYS A CA 1
ATOM 626 C C . CYS A 1 80 ? 5.348 -7.344 4.832 1.00 97.25 80 CYS A C 1
ATOM 628 O O . CYS A 1 80 ? 6.254 -6.632 5.264 1.00 97.25 80 CYS A O 1
ATOM 630 N N . GLN A 1 81 ? 5.298 -8.652 5.121 1.00 96.31 81 GLN A N 1
ATOM 631 C CA . GLN A 1 81 ? 6.321 -9.346 5.913 1.00 96.31 81 GLN A CA 1
ATOM 632 C C . GLN A 1 81 ? 7.685 -9.364 5.211 1.00 96.31 81 GLN A C 1
ATOM 634 O O . GLN A 1 81 ? 8.709 -9.156 5.859 1.00 96.31 81 GLN A O 1
ATOM 639 N N . GLN A 1 82 ? 7.714 -9.584 3.894 1.00 95.50 82 GLN A N 1
ATOM 640 C CA . GLN A 1 82 ? 8.950 -9.534 3.106 1.00 95.50 82 GLN A CA 1
ATOM 641 C C . GLN A 1 82 ? 9.557 -8.128 3.089 1.00 95.50 82 GLN A C 1
ATOM 643 O O . GLN A 1 82 ? 10.759 -7.986 3.312 1.00 95.50 82 GLN A O 1
ATOM 648 N N . ALA A 1 83 ? 8.731 -7.094 2.916 1.00 95.19 83 ALA A N 1
ATOM 649 C CA . ALA A 1 83 ? 9.169 -5.706 3.000 1.00 95.19 83 ALA A CA 1
ATOM 650 C C . ALA A 1 83 ? 9.775 -5.377 4.373 1.00 95.19 83 ALA A C 1
ATOM 652 O O . ALA A 1 83 ? 10.864 -4.809 4.445 1.00 95.19 83 ALA A O 1
ATOM 653 N N . ARG A 1 84 ? 9.113 -5.806 5.456 1.00 93.75 84 ARG A N 1
ATOM 654 C CA . ARG A 1 84 ? 9.571 -5.598 6.839 1.00 93.75 84 ARG A CA 1
ATOM 655 C C . ARG A 1 84 ? 10.847 -6.368 7.192 1.00 93.75 84 ARG A C 1
ATOM 657 O O . ARG A 1 84 ? 11.608 -5.955 8.060 1.00 93.75 84 ARG A O 1
ATOM 664 N N . ALA A 1 85 ? 11.081 -7.506 6.542 1.00 91.94 85 ALA A N 1
ATOM 665 C CA . ALA A 1 85 ? 12.319 -8.264 6.702 1.00 91.94 85 ALA A CA 1
ATOM 666 C C . ALA A 1 85 ? 13.517 -7.576 6.023 1.00 91.94 85 ALA A C 1
ATOM 668 O O . ALA A 1 85 ? 14.650 -7.765 6.464 1.00 91.94 85 ALA A O 1
ATOM 669 N N . ALA A 1 86 ? 13.277 -6.800 4.960 1.00 89.44 86 ALA A N 1
ATOM 670 C CA . ALA A 1 86 ? 14.311 -6.025 4.275 1.00 89.44 86 ALA A CA 1
ATOM 671 C C . ALA A 1 86 ? 14.664 -4.734 5.030 1.00 89.44 86 ALA A C 1
ATOM 673 O O . ALA A 1 86 ? 15.834 -4.361 5.091 1.00 89.44 86 ALA A O 1
ATOM 674 N N . ASP A 1 87 ? 13.662 -4.085 5.620 1.00 87.00 87 ASP A N 1
ATOM 675 C CA . ASP A 1 87 ? 13.811 -2.917 6.480 1.00 87.00 87 ASP A CA 1
ATOM 676 C C . ASP A 1 87 ? 12.731 -2.960 7.565 1.00 87.00 87 ASP A C 1
ATOM 678 O O . ASP A 1 87 ? 11.546 -3.078 7.263 1.00 87.00 87 ASP A O 1
ATOM 682 N N . ALA A 1 88 ? 13.138 -2.903 8.831 1.00 81.56 88 ALA A N 1
ATOM 683 C CA . ALA A 1 88 ? 12.210 -2.987 9.952 1.00 81.56 88 ALA A CA 1
ATOM 684 C C . ALA A 1 88 ? 11.458 -1.667 10.204 1.00 81.56 88 ALA A C 1
ATOM 686 O O . ALA A 1 88 ? 10.389 -1.702 10.814 1.00 81.56 88 ALA A O 1
ATOM 687 N N . ASP A 1 89 ? 11.978 -0.524 9.738 1.00 85.06 89 ASP A N 1
ATOM 688 C CA . ASP A 1 89 ? 11.394 0.807 9.955 1.00 85.06 89 ASP A CA 1
ATOM 689 C C . ASP A 1 89 ? 10.501 1.235 8.777 1.00 85.06 89 ASP A C 1
ATOM 691 O O . ASP A 1 89 ? 10.768 2.191 8.049 1.00 85.06 89 ASP A O 1
ATOM 695 N N . ARG A 1 90 ? 9.419 0.478 8.556 1.00 82.06 90 ARG A N 1
ATOM 696 C CA . ARG A 1 90 ? 8.483 0.682 7.436 1.00 82.06 90 ARG A CA 1
ATOM 697 C C . ARG A 1 90 ? 7.147 1.216 7.925 1.00 82.06 90 ARG A C 1
ATOM 699 O O . ARG A 1 90 ? 6.175 0.480 8.059 1.00 82.06 90 ARG A O 1
ATOM 706 N N . SER A 1 91 ? 7.108 2.520 8.195 1.00 85.81 91 SER A N 1
ATOM 707 C CA . SER A 1 91 ? 5.852 3.225 8.510 1.00 85.81 91 SER A CA 1
ATOM 708 C C . SER A 1 91 ? 4.903 3.310 7.303 1.00 85.81 91 SER A C 1
ATOM 710 O O . SER A 1 91 ? 3.700 3.489 7.464 1.00 85.81 91 SER A O 1
ATOM 712 N N . ASP A 1 92 ? 5.438 3.153 6.094 1.00 84.38 92 ASP A N 1
ATOM 713 C CA . ASP A 1 92 ? 4.750 3.235 4.802 1.00 84.38 92 ASP A CA 1
ATOM 714 C C . ASP A 1 92 ? 3.953 1.973 4.418 1.00 84.38 92 ASP A C 1
ATOM 716 O O . ASP A 1 92 ? 3.363 1.948 3.345 1.00 84.38 92 ASP A O 1
ATOM 720 N N . ILE A 1 93 ? 3.927 0.936 5.267 1.00 95.12 93 ILE A N 1
ATOM 721 C CA . ILE A 1 93 ? 3.062 -0.254 5.092 1.00 95.12 93 ILE A CA 1
ATOM 722 C C . ILE A 1 93 ? 1.956 -0.365 6.140 1.00 95.12 93 ILE A C 1
ATOM 724 O O . ILE A 1 93 ? 1.157 -1.302 6.102 1.00 95.12 93 ILE A O 1
ATOM 728 N N . GLU A 1 94 ? 1.926 0.542 7.113 1.00 97.38 94 GLU A N 1
ATOM 729 C CA . GLU A 1 94 ? 0.971 0.491 8.221 1.00 97.38 94 GLU A CA 1
ATOM 730 C C . GLU A 1 94 ? -0.469 0.741 7.740 1.00 97.38 94 GLU A C 1
ATOM 732 O O . GLU A 1 94 ? -1.407 0.145 8.265 1.00 97.38 94 GLU A O 1
ATOM 737 N N . ASP A 1 95 ? -0.656 1.523 6.673 1.00 96.62 95 ASP A N 1
ATOM 738 C CA . ASP A 1 95 ? -1.949 1.654 5.989 1.00 96.62 95 ASP A CA 1
ATOM 739 C C . ASP A 1 95 ? -2.417 0.330 5.369 1.00 96.62 95 ASP A C 1
ATOM 741 O O . ASP A 1 95 ? -3.561 -0.089 5.552 1.00 96.62 95 ASP A O 1
ATOM 745 N N . SER A 1 96 ? -1.513 -0.365 4.684 1.00 97.88 96 SER A N 1
ATOM 746 C CA . SER A 1 96 ? -1.763 -1.644 4.032 1.00 97.88 96 SER A CA 1
ATOM 747 C C . SER A 1 96 ? -2.115 -2.712 5.064 1.00 97.88 96 SER A C 1
ATOM 749 O O . SER A 1 96 ? -3.082 -3.447 4.883 1.00 97.88 96 SER A O 1
ATOM 751 N N . LEU A 1 97 ? -1.384 -2.777 6.181 1.00 98.25 97 LEU A N 1
ATOM 752 C CA . LEU A 1 97 ? -1.684 -3.708 7.270 1.00 98.25 97 LEU A CA 1
ATOM 753 C C . LEU A 1 97 ? -3.024 -3.405 7.938 1.00 98.25 97 LEU A C 1
ATOM 755 O O . LEU A 1 97 ? -3.779 -4.340 8.204 1.00 98.25 97 LEU A O 1
ATOM 759 N N . GLY A 1 98 ? -3.364 -2.128 8.129 1.00 98.31 98 GLY A N 1
ATOM 760 C CA . GLY A 1 98 ? -4.688 -1.730 8.600 1.00 98.31 98 GLY A CA 1
ATOM 761 C C . GLY A 1 98 ? -5.806 -2.294 7.715 1.00 98.31 98 GLY A C 1
ATOM 762 O O . GLY A 1 98 ? -6.739 -2.921 8.224 1.00 98.31 98 GLY A O 1
ATOM 763 N N . LEU A 1 99 ? -5.677 -2.166 6.388 1.00 98.38 99 LEU A N 1
ATOM 764 C CA . LEU A 1 99 ? -6.624 -2.746 5.425 1.00 98.38 99 LEU A CA 1
ATOM 765 C C . LEU A 1 99 ? -6.680 -4.277 5.519 1.00 98.38 99 LEU A C 1
ATOM 767 O O . LEU A 1 99 ? -7.765 -4.856 5.571 1.00 98.38 99 LEU A O 1
ATOM 771 N N . ILE A 1 100 ? -5.518 -4.930 5.557 1.00 98.44 100 ILE A N 1
ATOM 772 C CA . ILE A 1 100 ? -5.388 -6.392 5.591 1.00 98.44 100 ILE A CA 1
ATOM 773 C C . ILE A 1 100 ? -6.080 -6.969 6.825 1.00 98.44 100 ILE A C 1
ATOM 775 O O . ILE A 1 100 ? -6.884 -7.891 6.699 1.00 98.44 100 ILE A O 1
ATOM 779 N N . TYR A 1 101 ? -5.810 -6.432 8.015 1.00 98.56 101 TYR A N 1
ATOM 780 C CA . TYR A 1 101 ? -6.407 -6.957 9.243 1.00 98.56 101 TYR A CA 1
ATOM 781 C C . TYR A 1 101 ? -7.912 -6.691 9.323 1.00 98.56 101 TYR A C 1
ATOM 783 O O . TYR A 1 101 ? -8.652 -7.569 9.765 1.00 98.56 101 TYR A O 1
ATOM 791 N N . ALA A 1 102 ? -8.400 -5.562 8.794 1.00 98.25 102 ALA A N 1
ATOM 792 C CA . ALA A 1 102 ? -9.841 -5.340 8.677 1.00 98.25 102 ALA A CA 1
ATOM 793 C C . ALA A 1 102 ? -10.511 -6.375 7.762 1.00 98.25 102 ALA A C 1
ATOM 795 O O . ALA A 1 102 ? -11.568 -6.906 8.097 1.00 98.25 102 ALA A O 1
ATOM 796 N N . GLN A 1 103 ? -9.892 -6.705 6.626 1.00 97.06 103 GLN A N 1
ATOM 797 C CA . GLN A 1 103 ? -10.395 -7.737 5.710 1.00 97.06 103 GLN A CA 1
ATOM 798 C C . GLN A 1 103 ? -10.386 -9.137 6.343 1.00 97.06 103 GLN A C 1
ATOM 800 O O . GLN A 1 103 ? -11.267 -9.947 6.062 1.00 97.06 103 GLN A O 1
ATOM 805 N N . LEU A 1 104 ? -9.424 -9.412 7.228 1.00 96.75 104 LEU A N 1
ATOM 806 C CA . LEU A 1 104 ? -9.344 -10.656 8.001 1.00 96.75 104 LEU A CA 1
ATOM 807 C C . LEU A 1 104 ? -10.309 -10.696 9.202 1.00 96.75 104 LEU A C 1
ATOM 809 O O . LEU A 1 104 ? -10.446 -11.746 9.829 1.00 96.75 104 LEU A O 1
ATOM 813 N N . GLY A 1 105 ? -10.985 -9.586 9.519 1.00 96.88 105 GLY A N 1
ATOM 814 C CA . GLY A 1 105 ? -11.891 -9.462 10.665 1.00 96.88 105 GLY A CA 1
ATOM 815 C C . GLY A 1 105 ? -11.193 -9.207 12.006 1.00 96.88 105 GLY A C 1
ATOM 816 O O . GLY A 1 105 ? -11.854 -9.203 13.042 1.00 96.88 105 GLY A O 1
ATOM 817 N N . ASP A 1 106 ? -9.879 -8.983 12.003 1.00 98.25 106 ASP A N 1
ATOM 818 C CA . ASP A 1 106 ? -9.107 -8.616 13.191 1.00 98.25 106 ASP A CA 1
ATOM 819 C C . ASP A 1 106 ? -9.087 -7.088 13.334 1.00 98.25 106 ASP A C 1
ATOM 821 O O . ASP A 1 106 ? -8.149 -6.388 12.944 1.00 98.25 106 ASP A O 1
ATOM 825 N N . PHE A 1 107 ? -10.200 -6.543 13.824 1.00 98.44 107 PHE A N 1
ATOM 826 C CA . PHE A 1 107 ? -10.379 -5.095 13.920 1.00 98.44 107 PHE A CA 1
ATOM 827 C C . PHE A 1 107 ? -9.476 -4.445 14.970 1.00 98.44 107 PHE A C 1
ATOM 829 O O . PHE A 1 107 ? -9.138 -3.275 14.816 1.00 98.44 107 PHE A O 1
ATOM 836 N N . GLU A 1 108 ? -9.047 -5.190 15.990 1.00 98.50 108 GLU A N 1
ATOM 837 C CA . GLU A 1 108 ? -8.095 -4.701 16.992 1.00 98.50 108 GLU A CA 1
ATOM 838 C C . GLU A 1 108 ? -6.743 -4.397 16.332 1.00 98.50 108 GLU A C 1
ATOM 840 O O . GLU A 1 108 ? -6.292 -3.251 16.360 1.00 98.50 108 GLU A O 1
ATOM 845 N N . GLN A 1 109 ? -6.163 -5.373 15.622 1.00 98.38 109 GLN A N 1
ATOM 846 C CA . GLN A 1 109 ? -4.917 -5.165 14.873 1.00 98.38 109 GLN A CA 1
ATOM 847 C C . GLN A 1 109 ? -5.069 -4.094 13.788 1.00 98.38 109 GLN A C 1
ATOM 849 O O . GLN A 1 109 ? -4.170 -3.279 13.574 1.00 98.38 109 GLN A O 1
ATOM 854 N N . SER A 1 110 ? -6.214 -4.064 13.099 1.00 98.69 110 SER A N 1
ATOM 855 C CA . SER A 1 110 ? -6.482 -3.052 12.074 1.00 98.69 110 SER A CA 1
ATOM 856 C C . SER A 1 110 ? -6.430 -1.629 12.639 1.00 98.69 110 SER A C 1
ATOM 858 O O . SER A 1 110 ? -5.756 -0.760 12.079 1.00 98.69 110 SER A O 1
ATOM 860 N N . VAL A 1 111 ? -7.096 -1.400 13.776 1.00 98.75 111 VAL A N 1
ATOM 861 C CA . VAL A 1 111 ? -7.111 -0.106 14.469 1.00 98.75 111 VAL A CA 1
ATOM 862 C C . VAL A 1 111 ? -5.705 0.303 14.903 1.00 98.75 111 VAL A C 1
ATOM 864 O O . VAL A 1 111 ? -5.334 1.465 14.719 1.00 98.75 111 VAL A O 1
ATOM 867 N N . ASP A 1 112 ? -4.907 -0.622 15.434 1.00 98.38 112 ASP A N 1
ATOM 868 C CA . ASP A 1 112 ? -3.533 -0.339 15.859 1.00 98.38 112 ASP A CA 1
ATOM 869 C C . ASP A 1 112 ? -2.650 0.112 14.688 1.00 98.38 112 ASP A C 1
ATOM 871 O O . ASP A 1 112 ? -1.991 1.156 14.765 1.00 98.38 112 ASP A O 1
ATOM 875 N N . HIS A 1 113 ? -2.698 -0.615 13.571 1.00 98.44 113 HIS A N 1
ATOM 876 C CA . HIS A 1 113 ? -1.948 -0.278 12.362 1.00 98.44 113 HIS A CA 1
ATOM 877 C C . HIS A 1 113 ? -2.389 1.060 11.753 1.00 98.44 113 HIS A C 1
ATOM 879 O O . HIS A 1 113 ? -1.554 1.913 11.441 1.00 98.44 113 HIS A O 1
ATOM 885 N N . PHE A 1 114 ? -3.695 1.325 11.671 1.00 98.38 114 PHE A N 1
ATOM 886 C CA . PHE A 1 114 ? -4.170 2.628 11.207 1.00 98.38 114 PHE A CA 1
ATOM 887 C C . PHE A 1 114 ? -3.774 3.769 12.143 1.00 98.38 114 PHE A C 1
ATOM 889 O O . PHE A 1 114 ? -3.400 4.840 11.668 1.00 98.38 114 PHE A O 1
ATOM 896 N N . ASN A 1 115 ? -3.791 3.570 13.460 1.00 98.31 115 ASN A N 1
ATOM 897 C CA . ASN A 1 115 ? -3.317 4.586 14.397 1.00 98.31 115 ASN A CA 1
ATOM 898 C C . ASN A 1 115 ? -1.820 4.868 14.230 1.00 98.31 115 ASN A C 1
ATOM 900 O O . ASN A 1 115 ? -1.415 6.034 14.255 1.00 98.31 115 ASN A O 1
ATOM 904 N N . SER A 1 116 ? -1.009 3.828 14.025 1.00 97.25 116 SER A N 1
ATOM 905 C CA . SER A 1 116 ? 0.414 3.955 13.698 1.00 97.25 116 SER A CA 1
ATOM 906 C C . SER A 1 116 ? 0.613 4.813 12.442 1.00 97.25 116 SER A C 1
ATOM 908 O O . SER A 1 116 ? 1.299 5.841 12.489 1.00 97.25 116 SER A O 1
ATOM 910 N N . TYR A 1 117 ? -0.104 4.488 11.362 1.00 96.94 117 TYR A N 1
ATOM 911 C CA . TYR A 1 117 ? -0.074 5.243 10.111 1.00 96.94 117 TYR A CA 1
ATOM 912 C C . TYR A 1 117 ? -0.504 6.707 10.287 1.00 96.94 117 TYR A C 1
ATOM 914 O O . TYR A 1 117 ? 0.203 7.630 9.879 1.00 96.94 117 TYR A O 1
ATOM 922 N N . LEU A 1 118 ? -1.633 6.954 10.959 1.00 97.12 118 LEU A N 1
ATOM 923 C CA . LEU A 1 118 ? -2.143 8.303 11.224 1.00 97.12 118 LEU A CA 1
ATOM 924 C C . LEU A 1 118 ? -1.177 9.133 12.074 1.00 97.12 118 LEU A C 1
ATOM 926 O O . LEU A 1 118 ? -1.092 10.350 11.894 1.00 97.12 118 LEU A O 1
ATOM 930 N N . ASN A 1 119 ? -0.469 8.507 13.014 1.00 96.19 119 ASN A N 1
ATOM 931 C CA . ASN A 1 119 ? 0.554 9.177 13.807 1.00 96.19 119 ASN A CA 1
ATOM 932 C C . ASN A 1 119 ? 1.757 9.549 12.946 1.00 96.19 119 ASN A C 1
ATOM 934 O O . ASN A 1 119 ? 2.206 10.692 13.018 1.00 96.19 119 ASN A O 1
ATOM 938 N N . TRP A 1 120 ? 2.222 8.642 12.085 1.00 95.31 120 TRP A N 1
ATOM 939 C CA . TRP A 1 120 ? 3.282 8.938 11.127 1.00 95.31 120 TRP A CA 1
ATOM 940 C C . TRP A 1 120 ? 2.890 10.072 10.168 1.00 95.31 120 TRP A C 1
ATOM 942 O O . TRP A 1 120 ? 3.650 11.024 10.018 1.00 95.31 120 TRP A O 1
ATOM 952 N N . LEU A 1 121 ? 1.673 10.075 9.612 1.00 95.12 121 LEU A N 1
ATOM 953 C CA . LEU A 1 121 ? 1.191 11.164 8.750 1.00 95.12 121 LEU A CA 1
ATOM 954 C C . LEU A 1 121 ? 1.242 12.545 9.427 1.00 95.12 121 LEU A C 1
ATOM 956 O O . LEU A 1 121 ? 1.465 13.553 8.758 1.00 95.12 121 LEU A O 1
ATOM 960 N N . LYS A 1 122 ? 1.039 12.609 10.748 1.00 95.25 122 LYS A N 1
ATOM 961 C CA . LYS A 1 122 ? 1.110 13.859 11.526 1.00 95.25 122 LYS A CA 1
ATOM 962 C C . LYS A 1 122 ? 2.544 14.341 11.763 1.00 95.25 122 LYS A C 1
ATOM 964 O O . LYS A 1 122 ? 2.720 15.508 12.106 1.00 95.25 122 LYS A O 1
ATOM 969 N N . THR A 1 123 ? 3.552 13.479 11.602 1.00 95.31 123 THR A N 1
ATOM 970 C CA . THR A 1 123 ? 4.970 13.876 11.667 1.00 95.31 123 THR A CA 1
ATOM 971 C C . THR A 1 123 ? 5.507 14.366 10.320 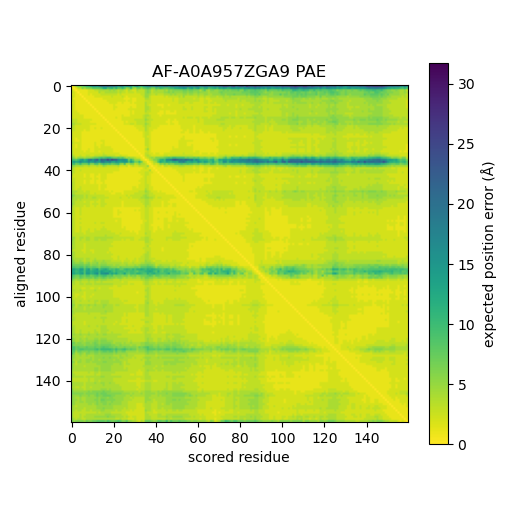1.00 95.31 123 THR A C 1
ATOM 973 O O . THR A 1 123 ? 6.567 14.990 10.279 1.00 95.31 123 THR A O 1
ATOM 976 N N . GLN A 1 124 ? 4.770 14.125 9.231 1.00 94.69 124 GLN A N 1
ATOM 977 C CA . GLN A 1 124 ? 5.120 14.556 7.879 1.00 94.69 124 GLN A CA 1
ATOM 978 C C . GLN A 1 124 ? 4.821 16.051 7.636 1.00 94.69 124 GLN A C 1
ATOM 980 O O . GLN A 1 124 ? 4.138 16.695 8.441 1.00 94.69 124 GLN A O 1
ATOM 985 N N . PRO A 1 125 ? 5.326 16.644 6.531 1.00 96.56 125 PRO A N 1
ATOM 986 C CA . PRO A 1 125 ? 5.086 18.049 6.212 1.00 96.56 125 PRO A CA 1
ATOM 987 C C . PRO A 1 125 ? 3.594 18.439 6.178 1.00 96.56 125 PRO A C 1
ATOM 989 O O . PRO A 1 125 ? 2.729 17.601 5.907 1.00 96.56 125 PRO A O 1
ATOM 992 N N . PRO A 1 126 ? 3.260 19.726 6.391 1.00 94.62 126 PRO A N 1
ATOM 993 C CA . PRO A 1 126 ? 1.876 20.192 6.353 1.00 94.62 126 P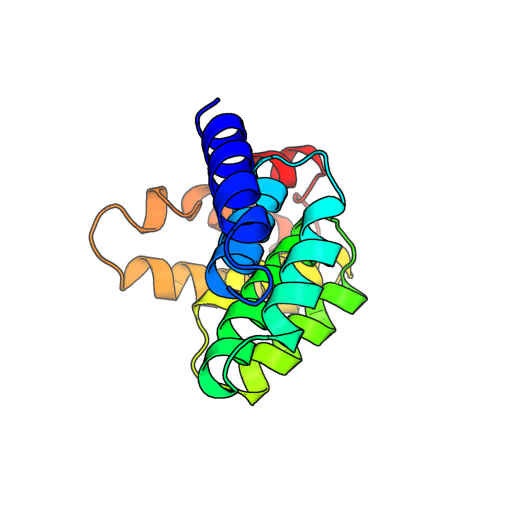RO A CA 1
ATOM 994 C C . PRO A 1 126 ? 1.145 19.788 5.065 1.00 94.62 126 PRO A C 1
ATOM 996 O O . PRO A 1 126 ? 1.668 19.946 3.965 1.00 94.62 126 PRO A O 1
ATOM 999 N N . GLY A 1 127 ? -0.085 19.290 5.209 1.00 93.12 127 GLY A N 1
ATOM 1000 C CA . GLY A 1 127 ? -0.923 18.827 4.096 1.00 93.12 127 GLY A CA 1
ATOM 1001 C C . GLY A 1 127 ? -0.813 17.330 3.798 1.00 93.12 127 GLY A C 1
ATOM 1002 O O . GLY A 1 127 ? -1.760 16.772 3.246 1.00 93.12 127 GLY A O 1
ATOM 1003 N N . TYR A 1 128 ? 0.254 16.662 4.248 1.00 94.00 128 TYR A N 1
ATOM 1004 C CA . TYR A 1 128 ? 0.473 15.233 4.006 1.00 94.00 128 TYR A CA 1
ATOM 1005 C C . TYR A 1 128 ? -0.655 14.368 4.590 1.00 94.00 128 TYR A C 1
ATOM 1007 O O . TYR A 1 128 ? -1.204 13.514 3.905 1.00 94.00 128 TYR A O 1
ATOM 1015 N N . TYR A 1 129 ? -1.106 14.683 5.808 1.00 95.06 129 TYR A N 1
ATOM 1016 C CA . TYR A 1 129 ? -2.254 14.020 6.434 1.00 95.06 129 TYR A CA 1
ATOM 1017 C C . TYR A 1 129 ? -3.514 14.012 5.550 1.00 95.06 129 TYR A C 1
ATOM 1019 O O . TYR A 1 129 ? -4.187 12.993 5.451 1.00 95.06 129 TYR A O 1
ATOM 1027 N N . ASN A 1 130 ? -3.825 15.121 4.871 1.00 95.38 130 ASN A N 1
ATOM 1028 C CA . ASN A 1 130 ? -5.003 15.192 3.999 1.00 95.38 130 ASN A CA 1
ATOM 1029 C C . ASN A 1 130 ? -4.747 14.543 2.635 1.00 95.38 130 ASN A C 1
ATOM 1031 O O . ASN A 1 130 ? -5.657 13.955 2.060 1.00 95.38 130 ASN A O 1
ATOM 1035 N N . GLN A 1 131 ? -3.522 14.664 2.117 1.00 94.12 131 GLN A N 1
ATOM 1036 C CA . GLN A 1 131 ? -3.130 14.091 0.832 1.00 94.12 131 GLN A CA 1
ATOM 1037 C C . GLN A 1 131 ? -3.191 12.558 0.842 1.00 94.12 131 GLN A C 1
ATOM 1039 O O . GLN A 1 131 ? -3.602 11.972 -0.152 1.00 94.12 131 GLN A O 1
ATOM 1044 N N . TYR A 1 132 ? -2.810 11.928 1.954 1.00 93.38 132 TYR A N 1
ATOM 1045 C CA . TYR A 1 132 ? -2.720 10.472 2.093 1.00 93.38 132 TYR A CA 1
ATOM 1046 C C . TYR A 1 132 ? -3.853 9.914 2.965 1.00 93.38 132 TYR A C 1
ATOM 1048 O O . TYR A 1 132 ? -3.643 9.128 3.881 1.00 93.38 132 TYR A O 1
ATOM 1056 N N . HIS A 1 133 ? -5.079 10.364 2.683 1.00 95.25 133 HIS A N 1
ATOM 1057 C CA . HIS A 1 133 ? -6.331 9.800 3.209 1.00 95.25 133 HIS A CA 1
ATOM 1058 C C . HIS A 1 133 ? -6.486 9.776 4.744 1.00 95.25 133 HIS A C 1
ATOM 1060 O O . HIS A 1 133 ? -7.359 9.078 5.262 1.00 95.25 133 HIS A O 1
ATOM 1066 N N . GLY A 1 134 ? -5.719 10.580 5.484 1.00 96.19 134 GLY A N 1
ATOM 1067 C CA . GLY A 1 134 ? -5.741 10.621 6.948 1.00 96.19 134 GLY A CA 1
ATOM 1068 C C . GLY A 1 134 ? -7.132 10.821 7.567 1.00 96.19 134 GLY A C 1
ATOM 1069 O O . GLY A 1 134 ? -7.484 10.056 8.465 1.00 96.19 134 GLY A O 1
ATOM 1070 N N . PRO A 1 135 ? -7.964 11.778 7.103 1.00 97.12 135 PRO A N 1
ATOM 1071 C CA . PRO A 1 135 ? -9.318 11.949 7.633 1.00 97.12 135 PRO A CA 1
ATOM 1072 C C . PRO A 1 135 ? -10.190 10.696 7.479 1.00 97.12 135 PRO A C 1
ATOM 1074 O O . PRO A 1 135 ? -10.844 10.281 8.430 1.00 97.12 135 PRO A O 1
ATOM 1077 N N . ARG A 1 136 ? -10.140 10.051 6.308 1.00 96.38 136 ARG A N 1
ATOM 1078 C CA . ARG A 1 136 ? -10.924 8.845 6.007 1.00 96.38 136 ARG A CA 1
ATOM 1079 C C . ARG A 1 136 ? -10.482 7.664 6.865 1.00 96.38 136 ARG A C 1
ATOM 1081 O O . ARG A 1 136 ? -11.307 6.974 7.448 1.00 96.38 136 ARG A O 1
ATOM 1088 N N . ILE A 1 137 ? -9.173 7.461 6.990 1.00 97.50 137 ILE A N 1
ATOM 1089 C CA . ILE A 1 137 ? -8.619 6.393 7.828 1.00 97.50 137 ILE A CA 1
ATOM 1090 C C . ILE A 1 137 ? -8.973 6.628 9.306 1.00 97.50 137 ILE A C 1
ATOM 1092 O O . ILE A 1 137 ? -9.269 5.677 10.025 1.00 97.50 137 ILE A O 1
ATOM 1096 N N . ALA A 1 138 ? -9.027 7.883 9.768 1.00 98.25 138 ALA A N 1
ATOM 1097 C CA . ALA A 1 138 ? -9.490 8.196 11.120 1.00 98.25 138 ALA A CA 1
ATOM 1098 C C . ALA A 1 138 ? -10.976 7.852 11.337 1.00 98.25 138 ALA A C 1
ATOM 1100 O O . ALA A 1 138 ? -11.332 7.364 12.408 1.00 98.25 138 ALA A O 1
ATOM 1101 N N . GLU A 1 139 ? -11.836 8.050 10.334 1.00 98.06 139 GLU A N 1
ATOM 1102 C CA . GLU A 1 139 ? -13.230 7.582 10.377 1.00 98.06 139 GLU A CA 1
ATOM 1103 C C . GLU A 1 139 ? -13.301 6.051 10.429 1.00 98.06 139 GLU A C 1
ATOM 1105 O O . GLU A 1 139 ? -14.085 5.496 11.203 1.00 98.06 139 GLU A O 1
ATOM 1110 N N . TRP A 1 140 ? -12.439 5.358 9.677 1.00 98.31 140 TRP A N 1
ATOM 1111 C CA . TRP A 1 140 ? -12.384 3.899 9.714 1.00 98.31 140 TRP A CA 1
ATOM 1112 C C . TRP A 1 140 ? -11.983 3.352 11.074 1.00 98.31 140 TRP A C 1
ATOM 1114 O O . TRP A 1 140 ? -12.614 2.412 11.549 1.00 98.31 140 TRP A O 1
ATOM 1124 N N . VAL A 1 141 ? -11.002 3.969 11.734 1.00 98.69 141 VAL A N 1
ATOM 1125 C CA . VAL A 1 141 ? -10.605 3.606 13.101 1.00 98.69 141 VAL A CA 1
ATOM 1126 C C . VAL A 1 141 ? -11.799 3.651 14.059 1.00 98.69 141 VAL A C 1
ATOM 1128 O O . VAL A 1 141 ? -11.968 2.742 14.869 1.00 98.69 141 VAL A O 1
ATOM 1131 N N . VAL A 1 142 ? -12.657 4.674 13.957 1.00 98.50 142 VAL A N 1
ATOM 1132 C CA . VAL A 1 142 ? -13.845 4.804 14.818 1.00 98.50 142 VAL A CA 1
ATOM 1133 C C . VAL A 1 142 ? -14.860 3.689 14.554 1.00 98.50 142 VAL A C 1
ATOM 1135 O O . VAL A 1 142 ? -15.386 3.127 15.513 1.00 98.50 142 VAL A O 1
ATOM 1138 N N . ALA A 1 143 ? -15.130 3.366 13.287 1.00 98.44 143 ALA A N 1
ATOM 1139 C CA . ALA A 1 143 ? -16.070 2.305 12.917 1.00 98.44 143 ALA A CA 1
ATOM 1140 C C . ALA A 1 143 ? -15.554 0.911 13.317 1.00 98.44 143 ALA A C 1
ATOM 1142 O O . ALA A 1 143 ? -16.263 0.150 13.975 1.00 98.44 143 ALA A O 1
ATOM 1143 N N . LEU A 1 144 ? -14.286 0.613 13.018 1.00 98.50 144 LEU A N 1
ATOM 1144 C CA . LEU A 1 144 ? -13.654 -0.669 13.338 1.00 98.50 144 LEU A CA 1
ATOM 1145 C C . LEU A 1 144 ? -13.614 -0.919 14.850 1.00 98.50 144 LEU A C 1
ATOM 1147 O O . LEU A 1 144 ? -13.902 -2.027 15.298 1.00 98.50 144 LEU A O 1
ATOM 1151 N N . ALA A 1 145 ? -13.366 0.122 15.652 1.00 98.06 145 ALA A N 1
ATOM 1152 C CA . ALA A 1 145 ? -13.425 0.037 17.112 1.00 98.06 145 ALA A CA 1
ATOM 1153 C C . ALA A 1 145 ? -14.831 -0.287 17.660 1.00 98.06 145 ALA A C 1
ATOM 1155 O O . ALA A 1 145 ? -14.961 -0.718 18.806 1.00 98.06 145 ALA A O 1
ATOM 1156 N N . GLN A 1 146 ? -15.885 -0.086 16.863 1.00 97.81 146 GLN A N 1
ATOM 1157 C CA . GLN A 1 146 ? -17.269 -0.443 17.198 1.00 97.81 146 GLN A CA 1
ATOM 1158 C C . GLN A 1 146 ? -17.674 -1.822 16.654 1.00 97.81 146 GLN A C 1
ATOM 1160 O O . GLN A 1 146 ? -18.775 -2.289 16.942 1.00 97.81 146 GLN A O 1
ATOM 1165 N N . GLY A 1 147 ? -16.783 -2.497 15.922 1.00 96.50 147 GLY A N 1
ATOM 1166 C CA . GLY A 1 147 ? -17.058 -3.781 15.280 1.00 96.50 147 GLY A CA 1
ATOM 1167 C C . GLY A 1 147 ? -17.652 -3.667 13.875 1.00 96.50 147 GLY A C 1
ATOM 1168 O O . GLY A 1 147 ? -17.997 -4.692 13.287 1.00 96.50 147 GLY A O 1
ATOM 1169 N 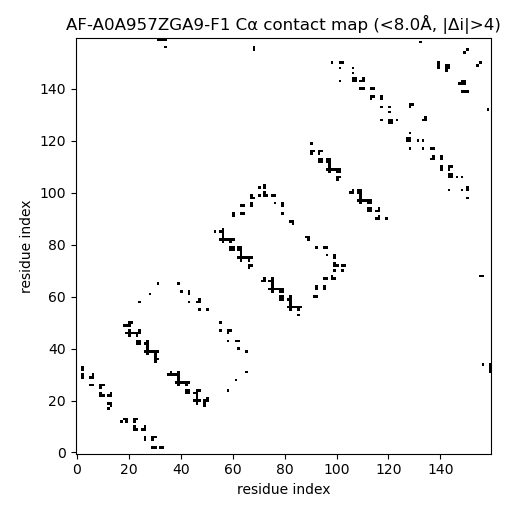N . ASP A 1 148 ? -17.755 -2.455 13.328 1.00 96.75 148 ASP A N 1
ATOM 1170 C CA . ASP A 1 148 ? -18.242 -2.219 11.973 1.00 96.75 148 ASP A CA 1
ATOM 1171 C C . ASP A 1 148 ? -17.059 -2.145 11.006 1.00 96.75 148 ASP A C 1
ATOM 1173 O O . ASP A 1 148 ? -16.107 -1.403 11.239 1.00 96.75 148 ASP A O 1
ATOM 1177 N N . ASN A 1 149 ? -17.115 -2.882 9.893 1.00 96.00 149 ASN A N 1
ATOM 1178 C CA . ASN A 1 149 ? -16.091 -2.799 8.851 1.00 96.00 149 ASN A CA 1
ATOM 1179 C C . ASN A 1 149 ? -16.521 -1.813 7.745 1.00 96.00 149 ASN A C 1
ATOM 1181 O O . ASN A 1 149 ? -17.391 -2.156 6.940 1.00 96.00 149 ASN A O 1
ATOM 1185 N N . PRO A 1 150 ? -15.923 -0.609 7.667 1.00 96.12 150 PRO A N 1
ATOM 1186 C CA . PRO A 1 150 ? -16.280 0.409 6.681 1.00 96.12 150 PRO A CA 1
ATOM 1187 C C . PRO A 1 150 ? -15.537 0.248 5.343 1.00 96.12 150 PRO A C 1
ATOM 1189 O O . PRO A 1 150 ? -15.755 1.038 4.424 1.00 96.12 150 PRO A O 1
ATOM 1192 N N . ILE A 1 151 ? -14.628 -0.725 5.225 1.00 95.75 151 ILE A N 1
ATOM 1193 C CA . ILE A 1 151 ? -13.743 -0.884 4.066 1.00 95.75 151 ILE A CA 1
ATOM 1194 C C . ILE A 1 151 ? -14.470 -1.705 2.995 1.00 95.75 151 ILE A C 1
ATOM 1196 O O . ILE A 1 151 ? -14.335 -2.925 2.904 1.00 95.75 151 ILE A O 1
ATOM 1200 N N . THR A 1 152 ? -15.282 -1.021 2.188 1.00 94.44 152 THR A N 1
ATOM 1201 C CA . THR A 1 152 ? -15.972 -1.607 1.029 1.00 94.44 152 THR A CA 1
ATOM 1202 C C . THR A 1 152 ? -15.089 -1.606 -0.224 1.00 94.44 152 THR A C 1
ATOM 1204 O O . THR A 1 152 ? -14.022 -0.991 -0.258 1.00 94.44 152 THR A O 1
ATOM 1207 N N . ALA A 1 153 ? -15.541 -2.267 -1.294 1.00 90.88 153 ALA A N 1
ATOM 1208 C CA . ALA A 1 153 ? -14.851 -2.221 -2.584 1.00 90.88 153 ALA A CA 1
ATOM 1209 C C . ALA A 1 153 ? -14.755 -0.787 -3.138 1.00 90.88 153 ALA A C 1
ATOM 1211 O O . ALA A 1 153 ? -13.724 -0.413 -3.691 1.00 90.88 153 ALA A O 1
ATOM 1212 N N . GLU A 1 154 ? -15.795 0.023 -2.943 1.00 92.00 154 GLU A N 1
ATOM 1213 C CA . GLU A 1 154 ? -15.817 1.440 -3.315 1.00 92.00 154 GLU A CA 1
ATOM 1214 C C . GLU A 1 154 ? -14.807 2.238 -2.485 1.00 92.00 154 GLU A C 1
ATOM 1216 O O . GLU A 1 154 ? -14.027 3.011 -3.033 1.00 92.00 154 GLU A O 1
ATOM 1221 N N . ALA A 1 155 ? -14.759 1.989 -1.174 1.00 93.81 155 ALA A N 1
ATOM 1222 C CA . ALA A 1 155 ? -13.821 2.646 -0.270 1.00 93.81 155 ALA A CA 1
ATOM 1223 C C . ALA A 1 155 ? -12.351 2.358 -0.643 1.00 93.81 155 ALA A C 1
ATOM 1225 O O . ALA A 1 155 ? -11.495 3.235 -0.517 1.00 93.81 155 ALA A O 1
ATOM 1226 N N . LEU A 1 156 ? -12.065 1.143 -1.129 1.00 93.88 156 LEU A N 1
ATOM 1227 C CA . LEU A 1 156 ? -10.752 0.751 -1.651 1.00 93.88 156 LEU A CA 1
ATOM 1228 C C . LEU A 1 156 ? -10.445 1.374 -3.019 1.00 93.88 156 LEU A C 1
ATOM 1230 O O . LEU A 1 156 ? -9.290 1.694 -3.287 1.00 93.88 156 LEU A O 1
ATOM 1234 N N . ASP A 1 157 ? -11.441 1.552 -3.890 1.00 90.69 157 ASP A N 1
ATOM 1235 C CA . ASP A 1 157 ? -11.244 2.208 -5.189 1.00 90.69 157 ASP A CA 1
ATOM 1236 C C . ASP A 1 157 ? -10.826 3.676 -5.019 1.00 90.69 157 ASP A C 1
ATOM 1238 O O . ASP A 1 157 ? -9.960 4.167 -5.734 1.00 90.69 157 ASP A O 1
ATOM 1242 N N . GLU A 1 158 ? -11.341 4.352 -3.990 1.00 90.25 158 GLU A N 1
ATOM 1243 C CA . GLU A 1 158 ? -10.957 5.726 -3.643 1.00 90.25 158 GLU A CA 1
ATOM 1244 C C . GLU A 1 158 ? -9.534 5.882 -3.074 1.00 90.25 158 GLU A C 1
ATOM 1246 O O . GLU A 1 158 ? -9.124 7.005 -2.754 1.00 90.25 158 GLU A O 1
ATOM 1251 N N . LEU A 1 159 ? -8.816 4.783 -2.841 1.00 91.19 159 LEU A N 1
ATOM 1252 C CA . LEU A 1 159 ? -7.407 4.795 -2.435 1.00 91.19 159 LEU A CA 1
ATOM 1253 C C . LEU A 1 159 ? -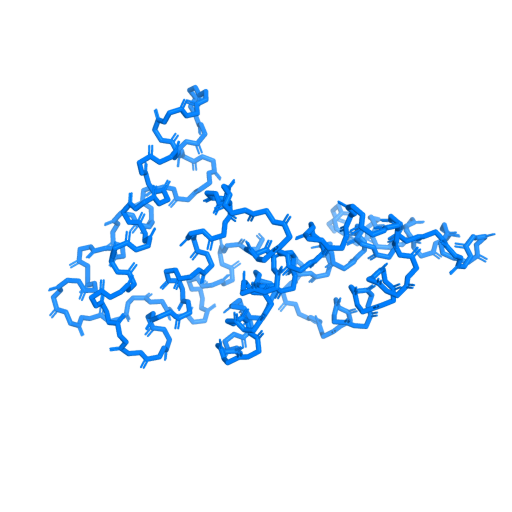6.449 4.681 -3.635 1.00 91.19 159 LEU A C 1
ATOM 1255 O O . LEU A 1 159 ? -5.232 4.716 -3.451 1.00 91.19 159 LEU A O 1
ATOM 1259 N N . ARG A 1 160 ? -6.977 4.495 -4.848 1.00 86.25 160 ARG A N 1
ATOM 1260 C CA . ARG A 1 160 ? -6.197 4.238 -6.066 1.00 86.25 160 ARG A CA 1
ATOM 1261 C C . ARG A 1 160 ? -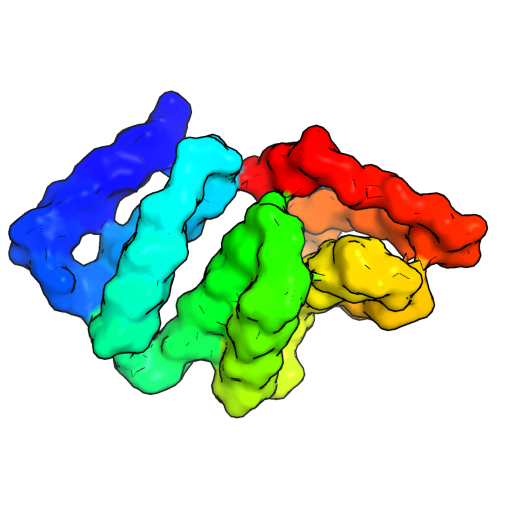5.732 5.513 -6.767 1.00 86.25 160 ARG A C 1
ATOM 1263 O O . ARG A 1 160 ? -6.440 6.541 -6.726 1.00 86.25 160 ARG A O 1
#